Protein AF-A0A1Q6EIZ5-F1 (afdb_monomer_lite)

Structure (mmCIF, N/CA/C/O backbone):
data_AF-A0A1Q6EIZ5-F1
#
_entry.id   AF-A0A1Q6EIZ5-F1
#
loop_
_atom_site.group_PDB
_atom_site.id
_atom_site.type_symbol
_atom_site.label_atom_id
_atom_site.label_alt_id
_atom_site.label_comp_id
_atom_site.label_asym_id
_atom_site.label_entity_id
_atom_site.label_seq_id
_atom_site.pdbx_PDB_ins_code
_atom_site.Cartn_x
_atom_site.Cartn_y
_atom_site.Cartn_z
_atom_site.occupancy
_atom_site.B_iso_or_equiv
_atom_site.auth_seq_id
_atom_site.auth_comp_id
_atom_site.auth_asym_id
_atom_site.auth_atom_id
_atom_site.pdbx_PDB_model_num
ATOM 1 N N . MET A 1 1 ? 17.839 -13.274 -12.533 1.00 41.84 1 MET A N 1
ATOM 2 C CA . MET A 1 1 ? 17.632 -11.905 -12.018 1.00 41.84 1 MET A CA 1
ATOM 3 C C . MET A 1 1 ? 16.381 -11.913 -11.159 1.00 41.84 1 MET A C 1
ATOM 5 O O . MET A 1 1 ? 15.320 -12.230 -11.684 1.00 41.84 1 MET A O 1
ATOM 9 N N . LEU A 1 2 ? 16.500 -11.659 -9.851 1.00 43.22 2 LEU A N 1
ATOM 10 C CA . LEU A 1 2 ? 15.324 -11.393 -9.017 1.00 43.22 2 LEU A CA 1
ATOM 11 C C . LEU A 1 2 ? 14.643 -10.146 -9.596 1.00 43.22 2 LEU A C 1
ATOM 13 O O . LEU A 1 2 ? 15.314 -9.138 -9.806 1.00 43.22 2 LEU A O 1
ATOM 17 N N . LYS A 1 3 ? 13.340 -10.208 -9.888 1.00 55.66 3 LYS A N 1
ATOM 18 C CA . LYS A 1 3 ? 12.568 -9.002 -10.213 1.00 55.66 3 LYS A CA 1
ATOM 19 C C . LYS A 1 3 ? 12.689 -8.067 -9.010 1.00 55.66 3 LYS A C 1
ATOM 21 O O . LYS A 1 3 ? 12.131 -8.397 -7.967 1.00 55.66 3 LYS A O 1
ATOM 26 N N . CYS A 1 4 ? 13.361 -6.921 -9.151 1.00 60.84 4 CYS A N 1
ATOM 27 C CA . CYS A 1 4 ? 13.442 -5.872 -8.118 1.00 60.84 4 CYS A CA 1
ATOM 28 C C . CYS A 1 4 ? 12.063 -5.522 -7.528 1.00 60.84 4 CYS A C 1
ATOM 30 O O . CYS A 1 4 ? 11.938 -5.065 -6.399 1.00 60.84 4 CYS A O 1
ATOM 32 N N . ASN A 1 5 ? 11.004 -5.783 -8.288 1.00 80.00 5 ASN A N 1
ATOM 33 C CA . ASN A 1 5 ? 9.634 -5.511 -7.904 1.00 80.00 5 ASN A CA 1
ATOM 34 C C . ASN A 1 5 ? 9.070 -6.493 -6.877 1.00 80.00 5 ASN A C 1
ATOM 36 O O . ASN A 1 5 ? 8.107 -6.137 -6.213 1.00 80.00 5 ASN A O 1
ATOM 40 N N . ALA A 1 6 ? 9.596 -7.718 -6.758 1.00 86.81 6 ALA A N 1
ATOM 41 C CA . ALA A 1 6 ? 9.031 -8.722 -5.854 1.00 86.81 6 ALA A CA 1
ATOM 42 C C . ALA A 1 6 ? 9.096 -8.251 -4.395 1.00 86.81 6 ALA A C 1
ATOM 44 O O . ALA A 1 6 ? 8.113 -8.373 -3.672 1.00 86.81 6 ALA A O 1
ATOM 45 N N . GLU A 1 7 ? 10.203 -7.615 -4.007 1.00 90.06 7 GLU A N 1
ATOM 46 C CA . GLU A 1 7 ? 10.355 -6.986 -2.692 1.00 90.06 7 GLU A CA 1
ATOM 47 C C . GLU A 1 7 ? 9.394 -5.802 -2.507 1.00 90.06 7 GLU A C 1
ATOM 49 O O . GLU A 1 7 ? 8.842 -5.604 -1.431 1.00 90.06 7 GLU A O 1
ATOM 54 N N . LEU A 1 8 ? 9.139 -5.018 -3.560 1.00 93.00 8 LEU A N 1
ATOM 55 C CA . LEU A 1 8 ? 8.186 -3.904 -3.493 1.00 93.00 8 LEU A CA 1
ATOM 56 C C . LEU A 1 8 ? 6.739 -4.393 -3.380 1.00 93.00 8 LEU A C 1
ATOM 58 O O . LEU A 1 8 ? 5.938 -3.793 -2.668 1.00 93.00 8 LEU A O 1
ATOM 62 N N . VAL A 1 9 ? 6.406 -5.481 -4.076 1.00 94.19 9 VAL A N 1
ATOM 63 C CA . VAL A 1 9 ? 5.117 -6.161 -3.950 1.00 94.19 9 VAL A CA 1
ATOM 64 C C . VAL A 1 9 ? 4.970 -6.705 -2.532 1.00 94.19 9 VAL A C 1
ATOM 66 O O . VAL A 1 9 ? 3.948 -6.435 -1.909 1.00 94.19 9 VAL A O 1
ATOM 69 N N . ASP A 1 10 ? 5.992 -7.375 -1.994 1.00 95.19 10 ASP A N 1
ATOM 70 C CA . ASP A 1 10 ? 6.015 -7.871 -0.612 1.00 95.19 10 ASP A CA 1
ATOM 71 C C . ASP A 1 10 ? 5.731 -6.757 0.405 1.00 95.19 10 ASP A C 1
ATOM 73 O O . ASP A 1 10 ? 4.856 -6.912 1.253 1.00 95.19 10 ASP A O 1
ATOM 77 N N . ILE A 1 11 ? 6.344 -5.577 0.252 1.00 96.12 11 ILE A N 1
ATOM 78 C CA . ILE A 1 11 ? 6.036 -4.417 1.103 1.00 96.12 11 ILE A CA 1
ATOM 79 C C . ILE A 1 11 ? 4.537 -4.074 1.073 1.00 96.12 11 ILE A C 1
ATOM 81 O O . ILE A 1 11 ? 3.941 -3.830 2.123 1.00 96.12 11 ILE A O 1
ATOM 85 N N . VAL A 1 12 ? 3.904 -4.060 -0.105 1.00 97.12 12 VAL A N 1
ATOM 86 C CA . VAL A 1 12 ? 2.460 -3.788 -0.211 1.00 97.12 12 VAL A CA 1
ATOM 87 C C . VAL A 1 12 ? 1.636 -4.886 0.466 1.00 97.12 12 VAL A C 1
ATOM 89 O O . VAL A 1 12 ? 0.643 -4.577 1.125 1.00 97.12 12 VAL A O 1
ATOM 92 N N . PHE A 1 13 ? 2.048 -6.151 0.355 1.00 96.44 13 PHE A N 1
ATOM 93 C CA . PHE A 1 13 ? 1.399 -7.255 1.061 1.00 96.44 13 PHE A CA 1
ATOM 94 C C . PHE A 1 13 ? 1.509 -7.095 2.579 1.00 96.44 13 PHE A C 1
ATOM 96 O O . PHE A 1 13 ? 0.489 -7.171 3.257 1.00 96.44 13 PHE A O 1
ATOM 103 N N . ARG A 1 14 ? 2.692 -6.780 3.111 1.00 97.12 14 ARG A N 1
ATOM 104 C CA . ARG A 1 14 ? 2.884 -6.522 4.545 1.00 97.12 14 ARG A CA 1
ATOM 105 C C . ARG A 1 14 ? 1.993 -5.384 5.041 1.00 97.12 14 ARG A C 1
ATOM 107 O O . ARG A 1 14 ? 1.293 -5.536 6.037 1.00 97.12 14 ARG A O 1
ATOM 114 N N . LEU A 1 15 ? 1.903 -4.286 4.289 1.00 97.62 15 LEU A N 1
ATOM 115 C CA . LEU A 1 15 ? 0.988 -3.189 4.620 1.00 97.62 15 LEU A CA 1
ATOM 116 C C . LEU A 1 15 ? -0.478 -3.650 4.702 1.00 97.62 15 LEU A C 1
ATOM 118 O O . LEU A 1 15 ? -1.197 -3.240 5.609 1.00 97.62 15 LEU A O 1
ATOM 122 N N . MET A 1 16 ? -0.934 -4.487 3.765 1.00 97.00 16 MET A N 1
ATOM 123 C CA . MET A 1 16 ? -2.331 -4.936 3.694 1.00 97.00 16 MET A CA 1
ATOM 124 C C . MET A 1 16 ? -2.685 -6.048 4.686 1.00 97.00 16 MET A C 1
ATOM 126 O O . MET A 1 16 ? -3.817 -6.093 5.163 1.00 97.00 16 MET A O 1
ATOM 130 N N . PHE A 1 17 ? -1.757 -6.968 4.944 1.00 95.38 17 PHE A N 1
ATOM 131 C CA . PHE A 1 17 ? -2.028 -8.232 5.634 1.00 95.38 17 PHE A CA 1
ATOM 132 C C . PHE A 1 17 ? -1.336 -8.359 6.994 1.00 95.38 17 PHE A C 1
ATOM 134 O O . PHE A 1 17 ? -1.729 -9.220 7.776 1.00 95.38 17 PHE A O 1
ATOM 141 N N . GLU A 1 18 ? -0.370 -7.494 7.306 1.00 95.06 18 GLU A N 1
ATOM 142 C CA . GLU A 1 18 ? 0.295 -7.451 8.613 1.00 95.06 18 GLU A CA 1
ATOM 143 C C . GLU A 1 18 ? -0.031 -6.146 9.349 1.00 95.06 18 GLU A C 1
ATOM 145 O O . GLU A 1 18 ? -0.557 -6.192 10.455 1.00 95.06 18 GLU A O 1
ATOM 150 N N . THR A 1 19 ? 0.223 -4.983 8.736 1.00 95.88 19 THR A N 1
ATOM 151 C CA . THR A 1 19 ? 0.137 -3.684 9.431 1.00 95.88 19 THR A CA 1
ATOM 152 C C . THR A 1 19 ? -1.287 -3.139 9.532 1.00 95.88 19 THR A C 1
ATOM 154 O O . THR A 1 19 ? -1.758 -2.825 10.620 1.00 95.88 19 THR A O 1
ATOM 157 N N . PHE A 1 20 ? -1.993 -3.014 8.406 1.00 96.50 20 PHE A N 1
ATOM 158 C CA . PHE A 1 20 ? -3.364 -2.487 8.368 1.00 96.50 20 PHE A CA 1
ATOM 159 C C . PHE A 1 20 ? -4.410 -3.572 8.153 1.00 96.50 20 PHE A C 1
ATOM 161 O O . PHE A 1 20 ? -5.517 -3.303 7.682 1.00 96.50 20 PHE A O 1
ATOM 168 N N . TRP A 1 21 ? -4.069 -4.807 8.512 1.00 94.44 21 TRP A N 1
ATOM 169 C CA . TRP A 1 21 ? -5.026 -5.893 8.476 1.00 94.44 21 TRP A CA 1
ATOM 170 C C . TRP A 1 21 ? -6.113 -5.684 9.526 1.00 94.44 21 TRP A C 1
ATOM 172 O O . TRP A 1 21 ? -5.853 -5.423 10.701 1.00 94.44 21 TRP A O 1
ATOM 182 N N . VAL A 1 22 ? -7.358 -5.838 9.089 1.00 94.44 22 VAL A N 1
ATOM 183 C CA . VAL A 1 22 ? -8.540 -5.713 9.935 1.00 94.44 22 VAL A CA 1
ATOM 184 C C . VAL A 1 22 ? -9.399 -6.953 9.738 1.00 94.44 22 VAL A C 1
ATOM 186 O O . VAL A 1 22 ? -9.713 -7.341 8.607 1.00 94.44 22 VAL A O 1
ATOM 189 N N . ALA A 1 23 ? -9.781 -7.586 10.849 1.00 93.19 23 ALA A N 1
ATOM 190 C CA . ALA A 1 23 ? -10.615 -8.780 10.822 1.00 93.19 23 ALA A CA 1
ATOM 191 C C . ALA A 1 23 ? -11.953 -8.505 10.100 1.00 93.19 23 ALA A C 1
ATOM 193 O O . ALA A 1 23 ? -12.456 -7.382 10.152 1.00 93.19 23 ALA A O 1
ATOM 194 N N . PRO A 1 24 ? -12.575 -9.509 9.450 1.00 89.25 24 PRO A N 1
ATOM 195 C CA . PRO A 1 24 ? -13.791 -9.308 8.654 1.00 89.25 24 PRO A CA 1
ATOM 196 C C . PRO A 1 24 ? -14.957 -8.619 9.377 1.00 89.25 24 PRO A C 1
ATOM 198 O O . PRO A 1 24 ? -15.755 -7.959 8.722 1.00 89.25 24 PRO A O 1
ATOM 201 N N . TYR A 1 25 ? -15.044 -8.760 10.700 1.00 92.06 25 TYR A N 1
ATOM 202 C CA . TYR A 1 25 ? -16.135 -8.229 11.526 1.00 92.06 25 TYR A CA 1
ATOM 203 C C . TYR A 1 25 ? -15.726 -7.037 12.402 1.00 92.06 25 TYR A C 1
ATOM 205 O O . TYR A 1 25 ? -16.496 -6.610 13.258 1.00 92.06 25 TYR A O 1
ATOM 213 N N . ASP A 1 26 ? -14.509 -6.520 12.240 1.00 94.69 26 ASP A N 1
ATOM 214 C CA . ASP A 1 26 ? -14.047 -5.350 12.983 1.00 94.69 26 ASP A CA 1
ATOM 215 C C . ASP A 1 26 ? -14.597 -4.068 12.334 1.00 94.69 26 ASP A C 1
ATOM 217 O O . ASP A 1 26 ? -14.474 -3.860 11.126 1.00 94.69 26 ASP A O 1
ATOM 221 N N . LEU A 1 27 ? -15.202 -3.203 13.156 1.00 91.44 27 LEU A N 1
ATOM 222 C CA . LEU A 1 27 ? -15.883 -1.972 12.737 1.00 91.44 27 LEU A CA 1
ATOM 223 C C . LEU A 1 27 ? -14.972 -0.996 11.984 1.00 91.44 27 LEU A C 1
ATOM 225 O O . LEU A 1 27 ? -15.457 -0.166 11.216 1.00 91.44 27 LEU A O 1
ATOM 229 N N . ARG A 1 28 ? -13.649 -1.086 12.175 1.00 92.81 28 ARG A N 1
ATOM 230 C CA . ARG A 1 28 ? -12.677 -0.264 11.442 1.00 92.81 28 ARG A CA 1
ATOM 231 C C . ARG A 1 28 ? -12.734 -0.525 9.938 1.00 92.81 28 ARG A C 1
ATOM 233 O O . ARG A 1 28 ? -12.434 0.378 9.165 1.00 92.81 28 ARG A O 1
ATOM 240 N N . ARG A 1 29 ? -13.161 -1.715 9.507 1.00 90.12 29 ARG A N 1
ATOM 241 C CA . ARG A 1 29 ? -13.197 -2.129 8.096 1.00 90.12 29 ARG A CA 1
ATOM 242 C C . ARG A 1 29 ? -14.018 -1.191 7.205 1.00 90.12 29 ARG A C 1
ATOM 244 O O . ARG A 1 29 ? -13.653 -0.986 6.050 1.00 90.12 29 ARG A O 1
ATOM 251 N N . ASP A 1 30 ? -15.067 -0.584 7.754 1.00 90.38 30 ASP A N 1
ATOM 252 C CA . ASP A 1 30 ? -15.959 0.316 7.016 1.00 90.38 30 ASP A CA 1
ATOM 253 C C . ASP A 1 30 ? -15.489 1.781 7.027 1.00 90.38 30 ASP A C 1
ATOM 255 O O . ASP A 1 30 ? -16.111 2.645 6.403 1.00 90.38 30 ASP A O 1
ATOM 259 N N . PHE A 1 31 ? -14.374 2.094 7.702 1.00 95.56 31 PHE A N 1
ATOM 260 C CA . PHE A 1 31 ? -13.844 3.453 7.704 1.00 95.56 31 PHE A CA 1
ATOM 261 C C . PHE A 1 31 ? -13.345 3.832 6.300 1.00 95.56 31 PHE A C 1
ATOM 263 O O . PHE A 1 31 ? -12.497 3.132 5.735 1.00 95.56 31 PHE A O 1
ATOM 270 N N . PRO A 1 32 ? -13.773 4.985 5.745 1.00 95.75 32 PRO A N 1
ATOM 271 C CA . PRO A 1 32 ? -13.418 5.383 4.381 1.00 95.75 32 PRO A CA 1
ATOM 272 C C . PRO A 1 32 ? -11.911 5.419 4.107 1.00 95.75 32 PRO A C 1
ATOM 274 O O . PRO A 1 32 ? -11.473 5.111 2.999 1.00 95.75 32 PRO A O 1
ATOM 277 N N . VAL A 1 33 ? -11.104 5.767 5.115 1.00 96.19 33 VAL A N 1
ATOM 278 C CA . VAL A 1 33 ? -9.638 5.813 5.002 1.00 96.19 33 VAL A CA 1
ATOM 279 C C . VAL A 1 33 ? -9.030 4.432 4.738 1.00 96.19 33 VAL A C 1
ATOM 281 O O . VAL A 1 33 ? -8.107 4.325 3.933 1.00 96.19 33 VAL A O 1
ATOM 284 N N . LEU A 1 34 ? -9.591 3.371 5.328 1.00 96.25 34 LEU A N 1
ATOM 285 C CA . LEU A 1 34 ? -9.139 1.996 5.119 1.00 96.25 34 LEU A CA 1
ATOM 286 C C . LEU A 1 34 ? -9.582 1.459 3.759 1.00 96.25 34 LEU A C 1
ATOM 288 O O . LEU A 1 34 ? -8.770 0.892 3.031 1.00 96.25 34 LEU A O 1
ATOM 292 N N . VAL A 1 35 ? -10.820 1.740 3.347 1.00 94.62 35 VAL A N 1
ATOM 293 C CA . VAL A 1 35 ? -11.313 1.390 2.003 1.00 94.62 35 VAL A CA 1
ATOM 294 C C . VAL A 1 35 ? -10.467 2.056 0.908 1.00 94.62 35 VAL A C 1
ATOM 296 O O . VAL A 1 35 ? -10.115 1.424 -0.095 1.00 94.62 35 VAL A O 1
ATOM 299 N N . ASN A 1 36 ? -10.107 3.330 1.095 1.00 96.19 36 ASN A N 1
ATOM 300 C CA . ASN A 1 36 ? -9.244 4.063 0.168 1.00 96.19 36 ASN A CA 1
ATOM 301 C C . ASN A 1 36 ? -7.822 3.496 0.139 1.00 96.19 36 ASN A C 1
ATOM 303 O O . ASN A 1 36 ? -7.269 3.293 -0.945 1.00 96.19 36 ASN A O 1
ATOM 307 N N . PHE A 1 37 ? -7.249 3.198 1.306 1.00 97.94 37 PHE A N 1
ATOM 308 C CA . PHE A 1 37 ? -5.954 2.534 1.402 1.00 97.94 37 PHE A CA 1
ATOM 309 C C . PHE A 1 37 ? -5.949 1.197 0.660 1.00 97.94 37 PHE A C 1
ATOM 311 O O . PHE A 1 37 ? -5.110 1.005 -0.218 1.00 97.94 37 PHE A O 1
ATOM 318 N N . GLU A 1 38 ? -6.911 0.307 0.922 1.00 96.38 38 GLU A N 1
ATOM 319 C CA . GLU A 1 38 ? -6.962 -1.003 0.271 1.00 96.38 38 GLU A CA 1
ATOM 320 C C . GLU A 1 38 ? -7.074 -0.882 -1.253 1.00 96.38 38 GLU A C 1
ATOM 322 O O . GLU A 1 38 ? -6.448 -1.644 -1.993 1.00 96.38 38 GLU A O 1
ATOM 327 N N . ARG A 1 39 ? -7.862 0.083 -1.746 1.00 97.00 39 ARG A N 1
ATOM 328 C CA . ARG A 1 39 ? -7.978 0.362 -3.183 1.00 97.00 39 ARG A CA 1
ATOM 329 C C . ARG A 1 39 ? -6.621 0.728 -3.780 1.00 97.00 39 ARG A C 1
ATOM 331 O O . ARG A 1 39 ? -6.240 0.173 -4.812 1.00 97.00 39 ARG A O 1
ATOM 338 N N . HIS A 1 40 ? -5.899 1.655 -3.153 1.00 98.06 40 HIS A N 1
ATOM 339 C CA . HIS A 1 40 ? -4.595 2.101 -3.639 1.00 98.06 40 HIS A CA 1
ATOM 340 C C . HIS A 1 40 ? -3.517 1.027 -3.489 1.00 98.06 40 HIS A C 1
ATOM 342 O O . HIS A 1 40 ? -2.714 0.864 -4.403 1.00 98.06 40 HIS A O 1
ATOM 348 N N . ALA A 1 41 ? -3.542 0.247 -2.409 1.00 97.81 41 ALA A N 1
ATOM 349 C CA . ALA A 1 41 ? -2.618 -0.855 -2.180 1.00 97.81 41 ALA A CA 1
ATOM 350 C C . ALA A 1 41 ? -2.809 -1.973 -3.219 1.00 97.81 41 ALA A C 1
ATOM 352 O O . ALA A 1 41 ? -1.849 -2.377 -3.873 1.00 97.81 41 ALA A O 1
ATOM 353 N N . ARG A 1 42 ? -4.055 -2.395 -3.489 1.00 97.38 42 ARG A N 1
ATOM 354 C CA . ARG A 1 42 ? -4.354 -3.365 -4.561 1.00 97.38 42 ARG A CA 1
ATOM 355 C C . ARG A 1 42 ? -3.885 -2.857 -5.922 1.00 97.38 42 ARG A C 1
ATOM 357 O O . ARG A 1 42 ? -3.256 -3.602 -6.670 1.00 97.38 42 ARG A O 1
ATOM 364 N N . HIS A 1 43 ? -4.158 -1.591 -6.239 1.00 97.38 43 HIS A N 1
ATOM 365 C CA . HIS A 1 43 ? -3.736 -1.016 -7.514 1.00 97.38 43 HIS A CA 1
ATOM 366 C C . HIS A 1 43 ? -2.205 -0.940 -7.634 1.00 97.38 43 HIS A C 1
ATOM 368 O O . HIS A 1 43 ? -1.659 -1.342 -8.660 1.00 97.38 43 HIS A O 1
ATOM 374 N N . ALA A 1 44 ? -1.511 -0.508 -6.575 1.00 96.31 44 ALA A N 1
ATOM 375 C CA . ALA A 1 44 ? -0.052 -0.478 -6.520 1.00 96.31 44 ALA A CA 1
ATOM 376 C C . ALA A 1 44 ? 0.545 -1.878 -6.706 1.00 96.31 44 ALA A C 1
ATOM 378 O O . ALA A 1 44 ? 1.429 -2.048 -7.539 1.00 96.31 44 ALA A O 1
ATOM 379 N N . SER A 1 45 ? 0.020 -2.884 -5.999 1.00 95.75 45 SER A N 1
ATOM 380 C CA . SER A 1 45 ? 0.457 -4.282 -6.113 1.00 95.75 45 SER A CA 1
ATOM 381 C C . SER A 1 45 ? 0.326 -4.805 -7.547 1.00 95.75 45 SER A C 1
ATOM 383 O O . SER A 1 45 ? 1.274 -5.367 -8.097 1.00 95.75 45 SER A O 1
ATOM 385 N N . VAL A 1 46 ? -0.806 -4.534 -8.208 1.00 95.31 46 VAL A N 1
ATOM 386 C CA . VAL A 1 46 ? -1.020 -4.922 -9.610 1.00 95.31 46 VAL A CA 1
ATOM 387 C C . VAL A 1 46 ? -0.008 -4.256 -10.543 1.00 95.31 46 VAL A C 1
ATOM 389 O O . VAL A 1 46 ? 0.548 -4.933 -11.406 1.00 95.31 46 VAL A O 1
ATOM 392 N N . LEU A 1 47 ? 0.240 -2.952 -10.396 1.00 94.25 47 LEU A N 1
ATOM 393 C CA . LEU A 1 47 ? 1.201 -2.241 -11.245 1.00 94.25 47 LEU A CA 1
ATOM 394 C C . LEU A 1 47 ? 2.638 -2.717 -10.998 1.00 94.25 47 LEU A C 1
ATOM 396 O O . LEU A 1 47 ? 3.346 -3.009 -11.957 1.00 94.25 47 LEU A O 1
ATOM 400 N N . LEU A 1 48 ? 3.043 -2.878 -9.736 1.00 92.44 48 LEU A N 1
ATOM 401 C CA . LEU A 1 48 ? 4.365 -3.392 -9.361 1.00 92.44 48 LEU A CA 1
ATOM 402 C C . LEU A 1 48 ? 4.601 -4.815 -9.886 1.00 92.44 48 LEU A C 1
ATOM 404 O O . LEU A 1 48 ? 5.690 -5.128 -10.365 1.00 92.44 48 LEU A O 1
ATOM 408 N N . GLY A 1 49 ? 3.579 -5.673 -9.847 1.00 90.88 49 GLY A N 1
ATOM 409 C CA . GLY A 1 49 ? 3.666 -7.032 -10.382 1.00 90.88 49 GLY A CA 1
ATOM 410 C C . GLY A 1 49 ? 3.723 -7.094 -11.914 1.00 90.88 49 GLY A C 1
ATOM 411 O O . GLY A 1 49 ? 4.307 -8.031 -12.465 1.00 90.88 49 GLY A O 1
ATOM 412 N N . LYS A 1 50 ? 3.127 -6.112 -12.606 1.00 91.06 50 LYS A N 1
ATOM 413 C CA . LYS A 1 50 ? 3.014 -6.082 -14.075 1.00 91.06 50 LYS A CA 1
ATOM 414 C C . LYS A 1 50 ? 4.156 -5.362 -14.782 1.00 91.06 50 LYS A C 1
ATOM 416 O O . LYS A 1 50 ? 4.542 -5.790 -15.864 1.00 91.06 50 LYS A O 1
ATOM 421 N N . ILE A 1 51 ? 4.634 -4.248 -14.237 1.00 88.69 51 ILE A N 1
ATOM 422 C CA . ILE A 1 51 ? 5.600 -3.381 -14.919 1.00 88.69 51 ILE A CA 1
ATOM 423 C C . ILE A 1 51 ? 6.993 -3.971 -14.747 1.00 88.69 51 ILE A C 1
ATOM 425 O O . ILE A 1 51 ? 7.498 -3.990 -13.636 1.00 88.69 51 ILE A O 1
ATOM 429 N N . ASP A 1 52 ? 7.651 -4.398 -15.819 1.00 85.94 52 ASP A N 1
ATOM 430 C CA . ASP A 1 52 ? 9.081 -4.701 -15.751 1.00 85.94 52 ASP A CA 1
ATOM 431 C C . ASP A 1 52 ? 9.884 -3.397 -15.729 1.00 85.94 52 ASP A C 1
ATOM 433 O O . ASP A 1 52 ? 9.877 -2.646 -16.698 1.00 85.94 52 ASP A O 1
ATOM 437 N N . PHE A 1 53 ? 10.559 -3.113 -14.616 1.00 81.19 53 PHE A N 1
ATOM 438 C CA . PHE A 1 53 ? 11.314 -1.873 -14.436 1.00 81.19 53 PHE A CA 1
ATOM 439 C C . PHE A 1 53 ? 12.492 -1.743 -15.402 1.00 81.19 53 PHE A C 1
ATOM 441 O O . PHE A 1 53 ? 12.845 -0.620 -15.753 1.00 81.19 53 PHE A O 1
ATOM 448 N N . ALA A 1 54 ? 13.064 -2.858 -15.866 1.00 79.69 54 ALA A N 1
ATOM 449 C CA . ALA A 1 54 ? 14.169 -2.828 -16.820 1.00 79.69 54 ALA A CA 1
ATOM 450 C C . ALA A 1 54 ? 13.744 -2.282 -18.194 1.00 79.69 54 ALA A C 1
ATOM 452 O O . ALA A 1 54 ? 14.565 -1.710 -18.905 1.00 79.69 54 ALA A O 1
ATOM 453 N N . SER A 1 55 ? 12.465 -2.429 -18.552 1.00 81.12 55 SER A N 1
ATOM 454 C CA . SER A 1 55 ? 11.915 -2.039 -19.856 1.00 81.12 55 SER A CA 1
ATOM 455 C C . SER A 1 55 ? 10.702 -1.108 -19.745 1.00 81.12 55 SER A C 1
ATOM 457 O O . SER A 1 55 ? 9.927 -0.980 -20.695 1.00 81.12 55 SER A O 1
ATOM 459 N N . ALA A 1 56 ? 10.466 -0.516 -18.574 1.00 84.25 56 ALA A N 1
ATOM 460 C CA . ALA A 1 56 ? 9.275 0.283 -18.324 1.00 84.25 56 ALA A CA 1
ATOM 461 C C . ALA A 1 56 ? 9.319 1.594 -19.112 1.00 84.25 56 ALA A C 1
ATOM 463 O O . ALA A 1 56 ? 10.309 2.325 -19.084 1.00 84.25 56 ALA A O 1
ATOM 464 N N . SER A 1 57 ? 8.204 1.949 -19.747 1.00 85.00 57 SER A N 1
ATOM 465 C CA . SER A 1 57 ? 8.064 3.265 -20.363 1.00 85.00 57 SER A CA 1
ATOM 466 C C . SER A 1 57 ? 7.910 4.363 -19.307 1.00 85.00 57 SER A C 1
ATOM 468 O O . SER A 1 57 ? 7.421 4.133 -18.195 1.00 85.00 57 SER A O 1
ATOM 470 N N . GLY A 1 58 ? 8.247 5.603 -19.676 1.00 82.88 58 GLY A N 1
ATOM 471 C CA . GLY A 1 58 ? 8.050 6.762 -18.799 1.00 82.88 58 GLY A CA 1
ATOM 472 C C . GLY A 1 58 ? 6.597 6.920 -18.329 1.00 82.88 58 GLY A C 1
ATOM 473 O O . GLY A 1 58 ? 6.359 7.267 -17.175 1.00 82.88 58 GLY A O 1
ATOM 474 N N . ALA A 1 59 ? 5.620 6.579 -19.178 1.00 87.94 59 ALA A N 1
ATOM 475 C CA . ALA A 1 59 ? 4.202 6.598 -18.817 1.00 87.94 59 ALA A CA 1
ATOM 476 C C . ALA A 1 59 ? 3.852 5.533 -17.761 1.00 87.94 59 ALA A C 1
ATOM 478 O O . ALA A 1 59 ? 3.112 5.819 -16.823 1.00 87.94 59 ALA A O 1
ATOM 479 N N . GLN A 1 60 ? 4.412 4.321 -17.870 1.00 90.00 60 GLN A N 1
ATOM 480 C CA . GLN A 1 60 ? 4.199 3.261 -16.879 1.00 90.00 60 GLN A CA 1
ATOM 481 C C . GLN A 1 60 ? 4.773 3.645 -15.515 1.00 90.00 60 GLN A C 1
ATOM 483 O O . GLN A 1 60 ? 4.098 3.468 -14.499 1.00 90.00 60 GLN A O 1
ATOM 488 N N . ILE A 1 61 ? 5.984 4.212 -15.481 1.00 87.44 61 ILE A N 1
ATOM 489 C CA . ILE A 1 61 ? 6.563 4.663 -14.213 1.00 87.44 61 ILE A CA 1
ATOM 490 C C . ILE A 1 61 ? 5.806 5.867 -13.647 1.00 87.44 61 ILE A C 1
ATOM 492 O O . ILE A 1 61 ? 5.588 5.930 -12.438 1.00 87.44 61 ILE A O 1
ATOM 496 N N . TYR A 1 62 ? 5.341 6.789 -14.491 1.00 88.25 62 TYR A N 1
ATOM 497 C CA . TYR A 1 62 ? 4.517 7.911 -14.045 1.00 88.25 62 TYR A CA 1
ATOM 498 C C . TYR A 1 62 ? 3.218 7.442 -13.369 1.00 88.25 62 TYR A C 1
ATOM 500 O O . TYR A 1 62 ? 2.911 7.874 -12.255 1.00 88.25 62 TYR A O 1
ATOM 508 N N . GLU A 1 63 ? 2.483 6.512 -13.986 1.00 92.75 63 GLU A N 1
ATOM 509 C CA . GLU A 1 63 ? 1.243 5.972 -13.409 1.00 92.75 63 GLU A CA 1
ATOM 510 C C . GLU A 1 63 ? 1.490 5.180 -12.119 1.00 92.75 63 GLU A C 1
ATOM 512 O O . GLU A 1 63 ? 0.728 5.294 -11.147 1.00 92.75 63 GLU A O 1
ATOM 517 N N . LEU A 1 64 ? 2.590 4.426 -12.059 1.00 93.25 64 LEU A N 1
ATOM 518 C CA . LEU A 1 64 ? 3.007 3.761 -10.831 1.00 93.25 64 LEU A CA 1
ATOM 519 C C . LEU A 1 64 ? 3.354 4.778 -9.734 1.00 93.25 64 LEU A C 1
ATOM 521 O O . LEU A 1 64 ? 2.865 4.654 -8.612 1.00 93.25 64 LEU A O 1
ATOM 525 N N . GLY A 1 65 ? 4.118 5.823 -10.054 1.00 93.25 65 GLY A N 1
ATOM 526 C CA . GLY A 1 65 ? 4.470 6.897 -9.125 1.00 93.25 65 GLY A CA 1
ATOM 527 C C . GLY A 1 65 ? 3.246 7.630 -8.583 1.00 93.25 65 GLY A C 1
ATOM 528 O O . GLY A 1 65 ? 3.135 7.850 -7.376 1.00 93.25 65 GLY A O 1
ATOM 529 N N . LYS A 1 66 ? 2.267 7.926 -9.443 1.00 95.75 66 LYS A N 1
ATOM 530 C CA . LYS A 1 66 ? 0.978 8.505 -9.044 1.00 95.75 66 LYS A CA 1
ATOM 531 C C . LYS A 1 66 ? 0.213 7.588 -8.091 1.00 95.75 66 LYS A C 1
ATOM 533 O O . LYS A 1 66 ? -0.350 8.061 -7.100 1.00 95.75 66 LYS A O 1
ATOM 538 N N . THR A 1 67 ? 0.211 6.286 -8.365 1.00 96.62 67 THR A N 1
ATOM 539 C CA . THR A 1 67 ? -0.456 5.287 -7.521 1.00 96.62 67 THR A CA 1
ATOM 540 C C . THR A 1 67 ? 0.230 5.151 -6.160 1.00 96.62 67 THR A C 1
ATOM 542 O O . THR A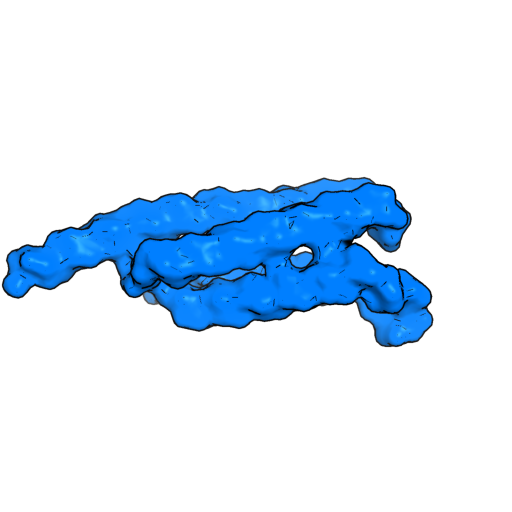 1 67 ? -0.452 5.160 -5.137 1.00 96.62 67 THR A O 1
ATOM 545 N N . VAL A 1 68 ? 1.564 5.121 -6.116 1.00 96.31 68 VAL A N 1
ATOM 546 C CA . VAL A 1 68 ? 2.343 5.079 -4.865 1.00 96.31 68 VAL A CA 1
ATOM 547 C C . VAL A 1 68 ? 2.177 6.372 -4.059 1.00 96.31 68 VAL A C 1
ATOM 549 O O . VAL A 1 68 ? 2.031 6.318 -2.842 1.00 96.31 68 VAL A O 1
ATOM 552 N N . ALA A 1 69 ? 2.098 7.535 -4.709 1.00 96.75 69 ALA A N 1
ATOM 553 C CA . ALA A 1 69 ? 1.793 8.795 -4.028 1.00 96.75 69 ALA A CA 1
ATOM 554 C C . ALA A 1 69 ? 0.370 8.817 -3.437 1.00 96.75 69 ALA A C 1
ATOM 556 O O . ALA A 1 69 ? 0.146 9.394 -2.374 1.00 96.75 69 ALA A O 1
ATOM 557 N N . ALA A 1 70 ? -0.603 8.194 -4.110 1.00 97.88 70 ALA A N 1
ATOM 558 C CA . ALA A 1 70 ? -1.945 8.026 -3.560 1.00 97.88 70 ALA A CA 1
ATOM 559 C C . ALA A 1 70 ? -1.956 7.061 -2.364 1.00 97.88 70 ALA A C 1
ATOM 561 O O . ALA A 1 70 ? -2.628 7.344 -1.375 1.00 97.88 70 ALA A O 1
ATOM 562 N N . LEU A 1 71 ? -1.167 5.983 -2.423 1.00 98.12 71 LEU A N 1
ATOM 563 C CA . LEU A 1 71 ? -0.966 5.064 -1.304 1.00 98.12 71 LEU A CA 1
ATOM 564 C C . LEU A 1 71 ? -0.346 5.773 -0.088 1.00 98.12 71 LEU A C 1
ATOM 566 O O . LEU A 1 71 ? -0.889 5.655 1.005 1.00 98.12 71 LEU A O 1
ATOM 570 N N . ASP A 1 72 ? 0.716 6.568 -0.273 1.00 97.81 72 ASP A N 1
ATOM 571 C CA . ASP A 1 72 ? 1.359 7.351 0.803 1.00 97.81 72 ASP A CA 1
ATOM 572 C C . ASP A 1 72 ? 0.361 8.285 1.495 1.00 97.81 72 ASP A C 1
ATOM 574 O O . ASP A 1 72 ? 0.283 8.329 2.723 1.00 97.81 72 ASP A O 1
ATOM 578 N N . ARG A 1 73 ? -0.470 8.985 0.711 1.00 98.12 73 ARG A N 1
ATOM 579 C CA . ARG A 1 73 ? -1.544 9.823 1.260 1.00 98.12 73 ARG A CA 1
ATOM 580 C C . ARG A 1 73 ? -2.557 9.013 2.064 1.00 98.12 73 ARG A C 1
ATOM 582 O O . ARG A 1 73 ? -2.945 9.458 3.138 1.00 98.12 73 ARG A O 1
ATOM 589 N N . ALA A 1 74 ? -2.961 7.841 1.580 1.00 97.88 74 ALA A N 1
ATOM 590 C CA . ALA A 1 74 ? -3.887 6.969 2.304 1.00 97.88 74 ALA A CA 1
ATOM 591 C C . ALA A 1 74 ? -3.300 6.512 3.652 1.00 97.88 74 ALA A C 1
ATOM 593 O O . ALA A 1 74 ? -3.986 6.561 4.669 1.00 97.88 74 ALA A O 1
ATOM 594 N N . VAL A 1 75 ? -2.015 6.143 3.688 1.00 97.81 75 VAL A N 1
ATOM 595 C CA . VAL A 1 75 ? -1.323 5.769 4.933 1.00 97.81 75 VAL A CA 1
ATOM 596 C C . VAL A 1 75 ? -1.267 6.939 5.922 1.00 97.81 75 VAL A C 1
ATOM 598 O O . VAL A 1 75 ? -1.512 6.754 7.113 1.00 97.81 75 VAL A O 1
ATOM 601 N N . ARG A 1 76 ? -1.015 8.168 5.453 1.00 97.44 76 ARG A N 1
ATOM 602 C CA . ARG A 1 76 ? -1.079 9.372 6.306 1.00 97.44 76 ARG A CA 1
ATOM 603 C C . ARG A 1 76 ? -2.481 9.608 6.869 1.00 97.44 76 ARG A C 1
ATOM 605 O O . ARG A 1 76 ? -2.612 9.872 8.058 1.00 97.44 76 ARG A O 1
ATOM 612 N N . GLN A 1 77 ? -3.519 9.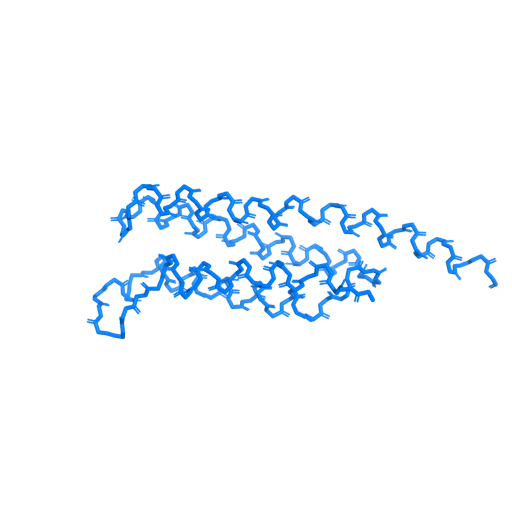440 6.052 1.00 97.75 77 GLN A N 1
ATOM 613 C CA . GLN A 1 77 ? -4.912 9.575 6.492 1.00 97.75 77 GLN A CA 1
ATOM 614 C C . GLN A 1 77 ? -5.301 8.519 7.535 1.00 97.75 77 GLN A C 1
ATOM 616 O O . GLN A 1 77 ? -6.048 8.822 8.463 1.00 97.75 77 GLN A O 1
ATOM 621 N N . ILE A 1 78 ? -4.778 7.293 7.427 1.00 97.31 78 ILE A N 1
ATOM 622 C CA . ILE A 1 78 ? -4.949 6.269 8.468 1.00 97.31 78 ILE A CA 1
ATOM 623 C C . ILE A 1 78 ? -4.310 6.724 9.787 1.00 97.31 78 ILE A C 1
ATOM 625 O O . ILE A 1 78 ? -4.939 6.605 10.841 1.00 97.31 78 ILE A O 1
ATOM 629 N N . ALA A 1 79 ? -3.096 7.282 9.729 1.00 96.38 79 ALA A N 1
ATOM 630 C CA . ALA A 1 79 ? -2.403 7.800 10.907 1.00 96.38 79 ALA A CA 1
ATOM 631 C C . ALA A 1 79 ? -3.185 8.943 11.582 1.00 96.38 79 ALA A C 1
ATOM 633 O O . ALA A 1 79 ? -3.324 8.974 12.805 1.00 96.38 79 ALA A O 1
ATOM 634 N N . GLU A 1 80 ? -3.753 9.851 10.787 1.00 97.00 80 GLU A N 1
ATOM 635 C CA . GLU A 1 80 ? -4.604 10.950 11.262 1.00 97.00 80 GLU A CA 1
ATOM 636 C C . GLU A 1 80 ? -5.913 10.453 11.887 1.00 97.00 80 GLU A C 1
ATOM 638 O O . GLU A 1 80 ? -6.362 10.997 12.897 1.00 97.00 80 GLU A O 1
ATOM 643 N N . ALA A 1 81 ? -6.501 9.389 11.331 1.00 96.06 81 ALA A N 1
ATOM 644 C CA . ALA A 1 81 ? -7.723 8.774 11.840 1.00 96.06 81 ALA A CA 1
ATOM 645 C C . ALA A 1 81 ? -7.520 7.994 13.153 1.00 96.06 81 ALA A C 1
ATOM 647 O O . ALA A 1 81 ? -8.503 7.609 13.784 1.00 96.06 81 ALA A O 1
ATOM 648 N N . ARG A 1 82 ? -6.264 7.767 13.574 1.00 94.88 82 ARG A N 1
ATOM 649 C CA . ARG A 1 82 ? -5.895 7.077 14.826 1.00 94.88 82 ARG A CA 1
ATOM 650 C C . ARG A 1 82 ? -6.551 5.697 14.985 1.00 94.88 82 ARG A C 1
ATOM 652 O O . ARG A 1 82 ? -6.895 5.289 16.090 1.00 94.88 82 ARG A O 1
ATOM 659 N N . LEU A 1 83 ? -6.720 4.979 13.871 1.00 93.56 83 LEU A N 1
ATOM 660 C CA . LEU A 1 83 ? -7.305 3.628 13.840 1.00 93.56 83 LEU A CA 1
ATOM 661 C C . LEU A 1 83 ? -6.306 2.521 14.221 1.00 93.56 83 LEU A C 1
ATOM 663 O O . LEU A 1 83 ? -6.716 1.396 14.521 1.00 93.56 83 LEU A O 1
ATOM 667 N N . PHE A 1 84 ? -5.014 2.850 14.186 1.00 95.88 84 PHE A N 1
ATOM 668 C CA . PHE A 1 84 ? -3.869 1.994 14.501 1.00 95.88 84 PHE A CA 1
ATOM 669 C C . PHE A 1 84 ? -2.910 2.752 15.417 1.00 95.88 84 PHE A C 1
ATOM 671 O O . PHE A 1 84 ? -3.033 3.970 15.596 1.00 95.88 84 PHE A O 1
ATOM 678 N N . SER A 1 85 ? -1.951 2.041 16.006 1.00 96.50 85 SER A N 1
ATOM 679 C CA . SER A 1 85 ? -0.947 2.667 16.855 1.00 96.50 85 SER A CA 1
ATOM 680 C C . SER A 1 85 ? -0.046 3.620 16.050 1.00 96.50 85 SER A C 1
ATOM 682 O O . SER A 1 85 ? 0.176 3.425 14.849 1.00 96.50 85 SER A O 1
ATOM 684 N N . PRO A 1 86 ? 0.530 4.650 16.698 1.00 96.06 86 PRO A N 1
ATOM 685 C CA . PRO A 1 86 ? 1.482 5.543 16.043 1.00 96.06 86 PRO A CA 1
ATOM 686 C C . PRO A 1 86 ? 2.713 4.818 15.487 1.00 96.06 86 PRO A C 1
ATOM 688 O O . PRO A 1 86 ? 3.255 5.249 14.474 1.00 96.06 86 PRO A O 1
ATOM 691 N N . VAL A 1 87 ? 3.137 3.725 16.133 1.00 96.50 87 VAL A N 1
ATOM 692 C CA . VAL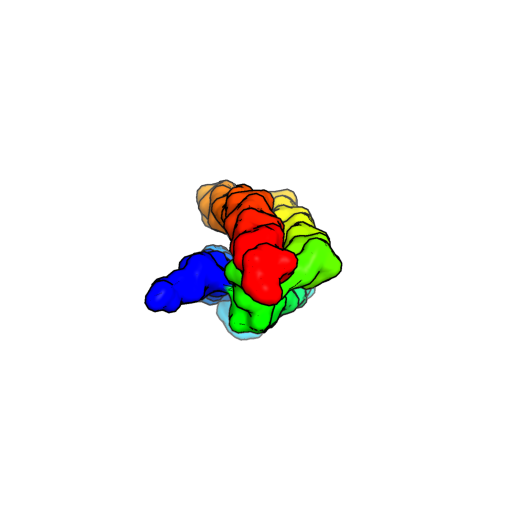 A 1 87 ? 4.293 2.919 15.710 1.00 96.50 87 VAL A CA 1
ATOM 693 C C . VAL A 1 87 ? 3.987 2.205 14.396 1.00 96.50 87 VAL A C 1
ATOM 695 O O . VAL A 1 87 ? 4.715 2.403 13.429 1.00 96.50 87 VAL A O 1
ATOM 698 N N . GLU A 1 88 ? 2.860 1.490 14.315 1.00 96.12 88 GLU A N 1
ATOM 699 C CA . GLU A 1 88 ? 2.411 0.827 13.078 1.00 96.12 88 GLU A CA 1
ATOM 700 C C . GLU A 1 88 ? 2.267 1.830 11.925 1.00 96.12 88 GLU A C 1
ATOM 702 O O . GLU A 1 88 ? 2.657 1.561 10.789 1.00 96.12 88 GLU A O 1
ATOM 707 N N . CYS A 1 89 ? 1.748 3.028 12.211 1.00 97.56 89 CYS A N 1
ATOM 708 C CA . CYS A 1 89 ? 1.611 4.078 11.205 1.00 97.56 89 CYS A CA 1
ATOM 709 C C . CYS A 1 89 ? 2.966 4.621 10.726 1.00 97.56 89 CYS A C 1
ATOM 711 O O . CYS A 1 89 ? 3.116 4.916 9.540 1.00 97.56 89 CYS A O 1
ATOM 713 N N . ALA A 1 90 ? 3.943 4.766 11.624 1.00 96.94 90 ALA A N 1
ATOM 714 C CA . ALA A 1 90 ? 5.286 5.223 11.274 1.00 96.94 90 ALA A CA 1
ATOM 715 C C . ALA A 1 90 ? 6.025 4.178 10.421 1.00 96.94 90 ALA A C 1
ATOM 717 O O . ALA A 1 90 ? 6.588 4.522 9.381 1.00 96.94 90 ALA A O 1
ATOM 718 N N . GLU A 1 91 ? 5.944 2.902 10.803 1.00 96.88 91 GLU A N 1
ATOM 719 C CA . GLU A 1 91 ? 6.488 1.783 10.027 1.00 96.88 91 GLU A CA 1
ATOM 720 C C . GLU A 1 91 ? 5.849 1.710 8.635 1.00 96.88 91 GLU A C 1
ATOM 722 O O . GLU A 1 91 ? 6.547 1.589 7.626 1.00 96.88 91 GLU A O 1
ATOM 727 N N . ALA A 1 92 ? 4.525 1.870 8.548 1.00 97.62 92 ALA A N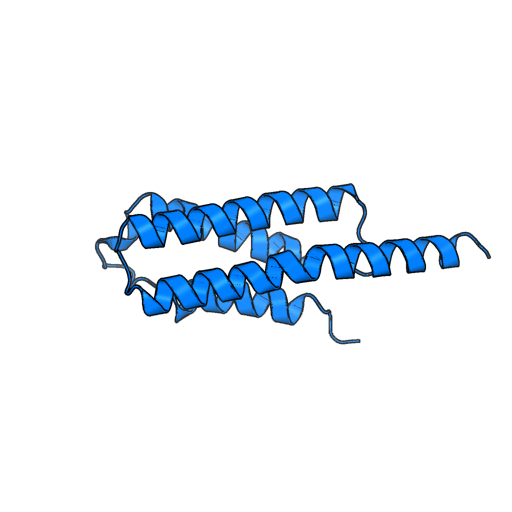 1
ATOM 728 C CA . ALA A 1 92 ? 3.827 1.898 7.269 1.00 97.62 92 ALA A CA 1
ATOM 729 C C . ALA A 1 92 ? 4.306 3.042 6.360 1.00 97.62 92 ALA A C 1
ATOM 731 O O . ALA A 1 92 ? 4.471 2.856 5.151 1.00 97.62 92 ALA A O 1
ATOM 732 N N . GLN A 1 93 ? 4.554 4.228 6.922 1.00 97.69 93 GLN A N 1
ATOM 733 C CA . GLN A 1 93 ? 5.091 5.367 6.173 1.00 97.69 93 GLN A CA 1
ATOM 734 C C . GLN A 1 93 ? 6.518 5.113 5.682 1.00 97.69 93 GLN A C 1
ATOM 736 O O . GLN A 1 93 ? 6.848 5.472 4.549 1.00 97.69 93 GLN A O 1
ATOM 741 N N . GLU A 1 94 ? 7.359 4.472 6.493 1.00 97.44 94 GLU A N 1
ATOM 742 C CA . GLU A 1 94 ? 8.708 4.078 6.084 1.00 97.44 94 GLU A CA 1
ATOM 743 C C . GLU A 1 94 ? 8.662 3.078 4.923 1.00 97.44 94 GLU A C 1
ATOM 745 O O . GLU A 1 94 ? 9.332 3.264 3.903 1.00 97.44 94 GLU A O 1
ATOM 750 N N . LEU A 1 95 ? 7.806 2.060 5.032 1.00 96.88 95 LEU A N 1
ATOM 751 C CA . LEU A 1 95 ? 7.582 1.051 4.001 1.00 96.88 95 LEU A CA 1
ATOM 752 C C . LEU A 1 95 ? 7.135 1.667 2.666 1.00 96.88 95 LEU A C 1
ATOM 754 O O . LEU A 1 95 ? 7.733 1.387 1.624 1.00 96.88 95 LEU A O 1
ATOM 758 N N . VAL A 1 96 ? 6.142 2.562 2.673 1.00 96.81 96 VAL A N 1
ATOM 759 C CA . VAL A 1 96 ? 5.733 3.277 1.449 1.00 96.81 96 VAL A CA 1
ATOM 760 C C . VAL A 1 96 ? 6.849 4.197 0.939 1.00 96.81 96 VAL A C 1
ATOM 762 O O . VAL A 1 96 ? 7.065 4.305 -0.272 1.00 96.81 96 VAL A O 1
ATOM 765 N N . GLY A 1 97 ? 7.618 4.807 1.845 1.00 95.38 97 GLY A N 1
ATOM 766 C CA . GLY A 1 97 ? 8.808 5.588 1.518 1.00 95.38 97 GLY A CA 1
ATOM 767 C C . GLY A 1 97 ? 9.856 4.781 0.748 1.00 95.38 97 GLY A C 1
ATOM 768 O O . GLY A 1 97 ? 10.405 5.283 -0.233 1.00 95.38 97 GLY A O 1
ATOM 769 N N . ARG A 1 98 ? 10.081 3.515 1.119 1.00 93.81 98 ARG A N 1
ATOM 770 C CA . ARG A 1 98 ? 10.978 2.600 0.393 1.00 93.81 98 ARG A CA 1
ATOM 771 C C . ARG A 1 98 ? 10.498 2.345 -1.033 1.00 93.81 98 ARG A C 1
ATOM 773 O O . ARG A 1 98 ? 11.307 2.437 -1.953 1.00 93.81 98 ARG A O 1
ATOM 780 N N . ILE A 1 99 ? 9.197 2.106 -1.233 1.00 92.94 99 ILE A N 1
ATOM 781 C CA . ILE A 1 99 ? 8.625 1.940 -2.581 1.00 92.94 99 ILE A CA 1
ATOM 782 C C . ILE A 1 99 ? 8.857 3.206 -3.407 1.00 92.94 99 ILE A C 1
ATOM 784 O O . ILE A 1 99 ? 9.384 3.135 -4.514 1.00 92.94 99 ILE A O 1
ATOM 788 N N . ARG A 1 100 ? 8.515 4.376 -2.857 1.00 92.06 100 ARG A N 1
ATOM 789 C CA . ARG A 1 100 ? 8.685 5.666 -3.537 1.00 92.06 100 ARG A CA 1
ATOM 790 C C . ARG A 1 100 ? 10.136 5.910 -3.949 1.00 92.06 100 ARG A C 1
ATOM 792 O O . ARG A 1 100 ? 10.375 6.355 -5.066 1.00 92.06 100 ARG A O 1
ATOM 799 N N . ASN A 1 101 ? 11.091 5.623 -3.068 1.00 89.81 101 ASN A N 1
ATOM 800 C CA . ASN A 1 101 ? 12.512 5.865 -3.318 1.00 89.81 101 ASN A CA 1
ATOM 801 C C . ASN A 1 101 ? 13.119 4.873 -4.327 1.00 89.81 101 ASN A C 1
ATOM 803 O O . ASN A 1 101 ? 14.131 5.187 -4.949 1.00 89.81 101 ASN A O 1
ATOM 807 N N . ALA A 1 102 ? 12.498 3.708 -4.529 1.00 85.88 102 ALA A N 1
ATOM 808 C CA . ALA A 1 102 ? 12.931 2.732 -5.526 1.00 85.88 102 ALA A CA 1
ATOM 809 C C . ALA A 1 102 ? 12.544 3.124 -6.966 1.00 85.88 102 ALA A C 1
ATOM 811 O O . ALA A 1 102 ? 13.238 2.744 -7.909 1.00 85.88 102 ALA A O 1
ATOM 812 N N . LEU A 1 103 ? 11.471 3.907 -7.160 1.00 80.94 103 LEU A N 1
ATOM 813 C CA . LEU A 1 103 ? 10.982 4.263 -8.501 1.00 80.94 103 LEU A CA 1
ATOM 814 C C . LEU A 1 103 ? 11.976 5.112 -9.322 1.00 80.94 103 LEU A C 1
ATOM 816 O O . LEU A 1 103 ? 12.195 4.777 -10.485 1.00 80.94 103 LEU A O 1
ATOM 820 N N . PRO A 1 104 ? 12.632 6.158 -8.774 1.00 73.62 104 PRO A N 1
ATOM 821 C CA . PRO A 1 104 ? 13.631 6.921 -9.525 1.00 73.62 104 PRO A CA 1
ATOM 822 C C . PRO A 1 104 ? 14.858 6.090 -9.921 1.00 73.62 104 PRO A C 1
ATOM 824 O O . PRO A 1 104 ? 15.388 6.262 -11.017 1.00 73.62 104 PRO A O 1
ATOM 827 N N . ALA A 1 105 ? 15.295 5.166 -9.057 1.00 69.81 105 ALA A N 1
ATOM 828 C CA . ALA A 1 105 ? 16.406 4.261 -9.354 1.00 69.81 105 ALA A CA 1
ATOM 829 C C . ALA A 1 105 ? 16.054 3.297 -10.500 1.00 69.81 105 ALA A C 1
ATOM 831 O O . ALA A 1 105 ? 16.865 3.068 -11.397 1.00 69.81 105 ALA A O 1
ATOM 832 N N . ALA A 1 106 ? 14.815 2.799 -10.513 1.00 64.50 106 ALA A N 1
ATOM 833 C CA . ALA A 1 106 ? 14.282 1.987 -11.599 1.00 64.50 106 ALA A CA 1
ATOM 834 C C . ALA A 1 106 ? 14.206 2.753 -12.932 1.00 64.50 106 ALA A C 1
ATOM 836 O O . ALA A 1 106 ? 14.594 2.212 -13.965 1.00 64.50 106 ALA A O 1
ATOM 837 N N . CYS A 1 107 ? 13.788 4.027 -12.915 1.00 62.88 107 CYS A N 1
ATOM 838 C CA . CYS A 1 107 ? 13.809 4.888 -14.104 1.00 62.88 107 CYS A CA 1
ATOM 839 C C . CYS A 1 107 ? 15.209 5.038 -14.699 1.00 62.88 107 CYS A C 1
ATOM 841 O O . CYS A 1 107 ? 15.373 4.919 -15.911 1.00 62.88 107 CYS A O 1
ATOM 843 N N . ALA A 1 108 ? 16.208 5.325 -13.860 1.00 62.69 108 ALA A N 1
ATOM 844 C CA . ALA A 1 108 ? 17.576 5.554 -14.315 1.00 62.69 108 ALA A CA 1
ATOM 845 C C . ALA A 1 108 ? 18.168 4.306 -14.992 1.00 62.69 108 ALA A C 1
ATOM 847 O O . ALA A 1 108 ? 18.831 4.419 -16.022 1.00 62.69 108 ALA A O 1
ATOM 848 N N . ALA A 1 109 ? 17.873 3.119 -14.454 1.00 60.88 109 ALA A N 1
ATOM 849 C CA . ALA A 1 109 ? 18.290 1.849 -15.041 1.00 60.88 109 ALA A CA 1
ATOM 850 C C . ALA A 1 109 ? 17.582 1.552 -16.378 1.00 60.88 109 ALA A C 1
ATOM 852 O O . ALA A 1 109 ? 18.243 1.161 -17.338 1.00 60.88 109 ALA A O 1
ATOM 853 N N . GLY A 1 110 ? 16.266 1.784 -16.466 1.00 57.28 110 GLY A N 1
ATOM 854 C CA . GLY A 1 110 ? 15.496 1.565 -17.697 1.00 57.28 110 GLY A CA 1
ATOM 855 C C . GLY A 1 110 ? 15.895 2.503 -18.844 1.00 57.28 110 GLY A C 1
ATOM 856 O O . GLY A 1 110 ? 15.995 2.071 -19.990 1.00 57.28 110 GLY A O 1
ATOM 857 N N . LEU A 1 111 ? 16.206 3.770 -18.543 1.00 56.41 111 LEU A N 1
ATOM 858 C CA . LEU A 1 111 ? 16.731 4.719 -19.535 1.00 56.41 111 LEU A CA 1
ATOM 859 C C . LEU A 1 111 ? 18.111 4.308 -20.067 1.00 56.41 111 LEU A C 1
ATOM 861 O O . LEU A 1 111 ? 18.352 4.408 -21.267 1.00 56.41 111 LEU A O 1
ATOM 865 N N . ALA A 1 112 ? 19.007 3.833 -19.198 1.00 57.59 112 ALA A N 1
ATOM 866 C CA . ALA A 1 112 ? 20.331 3.372 -19.615 1.00 57.59 112 ALA A CA 1
ATOM 867 C C . ALA A 1 112 ? 20.254 2.121 -20.511 1.00 57.59 112 ALA A C 1
ATOM 869 O O . ALA A 1 112 ? 20.955 2.049 -21.518 1.00 57.59 112 ALA A O 1
ATOM 870 N N . ALA A 1 113 ? 19.370 1.172 -20.182 1.00 54.59 113 ALA A N 1
ATOM 871 C CA . ALA A 1 113 ? 19.164 -0.046 -20.967 1.00 54.59 113 ALA A CA 1
ATOM 872 C C . ALA A 1 113 ? 18.534 0.230 -22.347 1.00 54.59 113 ALA A C 1
ATOM 874 O O . ALA A 1 113 ? 18.942 -0.369 -23.343 1.00 54.59 113 ALA A O 1
ATOM 875 N N . ALA A 1 114 ? 17.582 1.167 -22.428 1.00 53.66 114 ALA A N 1
ATOM 876 C CA . ALA A 1 114 ? 16.973 1.572 -23.696 1.00 53.66 114 ALA A CA 1
ATOM 877 C C . ALA A 1 114 ? 18.002 2.190 -24.661 1.00 53.66 114 ALA A C 1
ATOM 879 O O . AL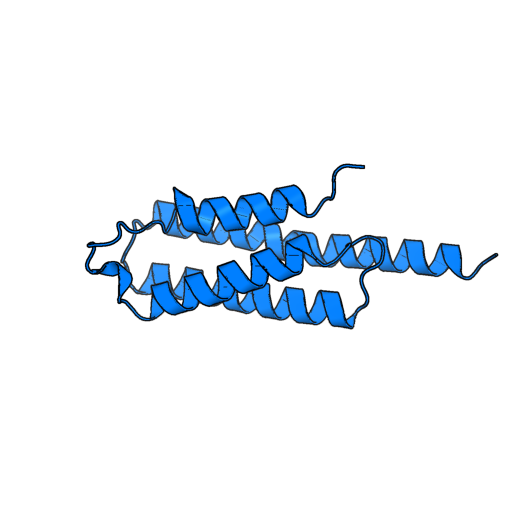A A 1 114 ? 18.041 1.829 -25.832 1.00 53.66 114 ALA A O 1
ATOM 880 N N . LEU A 1 115 ? 18.898 3.046 -24.156 1.00 56.19 115 LEU A N 1
ATOM 881 C CA . LEU A 1 115 ? 19.948 3.678 -24.967 1.00 56.19 115 LEU A CA 1
ATOM 882 C C . LEU A 1 115 ? 20.993 2.680 -25.494 1.00 56.19 115 LEU A C 1
ATOM 884 O O . LEU A 1 115 ? 21.559 2.901 -26.562 1.00 56.19 115 LEU A O 1
ATOM 888 N N . SER A 1 116 ? 21.248 1.581 -24.775 1.00 53.53 116 SER A N 1
ATOM 889 C CA . SER A 1 116 ? 22.146 0.520 -25.254 1.00 53.53 116 SER A CA 1
ATOM 890 C C . SER A 1 116 ? 21.526 -0.372 -26.331 1.00 53.53 116 SER A C 1
ATOM 892 O O . SER A 1 116 ? 22.264 -0.930 -27.133 1.00 53.53 116 SER A O 1
ATOM 894 N N . HIS A 1 117 ? 20.195 -0.494 -26.368 1.00 52.75 117 HIS A N 1
ATOM 895 C CA . HIS A 1 117 ? 19.490 -1.335 -27.340 1.00 52.75 117 HIS A CA 1
ATOM 896 C C . HIS A 1 117 ? 19.279 -0.654 -28.703 1.00 52.75 117 HIS A C 1
ATOM 898 O O . HIS A 1 117 ? 19.147 -1.353 -29.700 1.00 52.75 117 HIS A O 1
ATOM 904 N N . ASP A 1 118 ? 19.294 0.683 -28.760 1.00 51.50 118 ASP A N 1
ATOM 905 C CA . ASP A 1 118 ? 19.200 1.470 -30.005 1.00 51.50 118 ASP A CA 1
ATOM 906 C C . ASP A 1 118 ? 20.551 1.610 -30.749 1.00 51.50 118 ASP A C 1
ATOM 908 O O . ASP A 1 118 ? 20.638 2.312 -31.756 1.00 51.50 118 ASP A O 1
ATOM 912 N N . SER A 1 119 ? 21.623 0.976 -30.252 1.00 50.91 119 SER A N 1
ATOM 913 C CA . SER A 1 119 ? 22.981 1.063 -30.820 1.00 50.91 119 SER A CA 1
ATOM 914 C C . SER A 1 119 ? 23.443 -0.188 -31.593 1.00 50.91 119 SER A C 1
ATOM 916 O O . SER A 1 119 ? 24.626 -0.261 -31.927 1.00 50.91 119 SER A O 1
ATOM 918 N N . GLU A 1 120 ? 22.556 -1.148 -31.888 1.00 39.75 120 GLU A N 1
ATOM 919 C CA . GLU A 1 120 ? 22.840 -2.326 -32.741 1.00 39.75 120 GLU A CA 1
ATOM 920 C C . GLU A 1 120 ? 22.136 -2.272 -34.104 1.00 39.75 120 GLU A C 1
ATOM 922 O O . GLU A 1 120 ? 20.926 -1.952 -34.150 1.00 39.75 120 GLU A O 1
#

Radius of gyration: 16.0 Å; chains: 1; bounding box: 39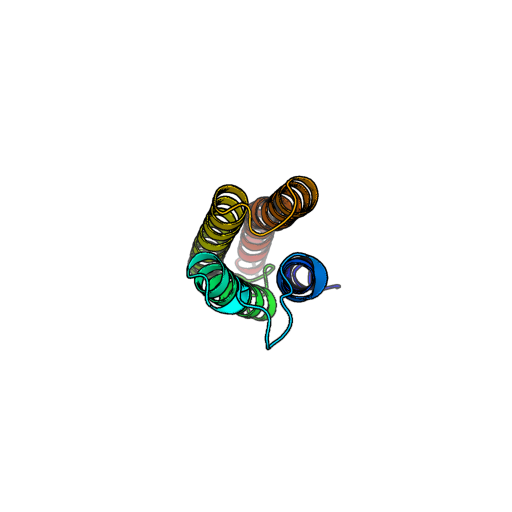×23×50 Å

Sequence (120 aa):
MLKCNAELVDIVFRLMFETFWVAPYDLRRDFPVLVNFERHARHASVLLGKIDFASASGAQIYELGKTVAALDRAVRQIAEARLFSPVECAEAQELVGRIRNALPAACAAGLAAALSHDSE

pLDDT: mean 87.11, std 15.24, range [39.75, 98.12]

Secondary structure (DSSP, 8-state):
---THHHHHHHHHHIIIIIS---TT-GGGG-HHHHHHHHHHHHHHHHHHH--GGG--HHHHHHHHHHHHHHHHHHHHHHHHT-S-HHHHHHHHHHHHHHHHHHHHHHHHHHHHHHHHTT-

Foldseek 3Di:
DPQPLVVLLVLLCCVDPPLLDDPPPDPCCPPVLNVQLVVLSVVLNVLSVPARLLAHDPVSLVVSLVSLVSNLVSLVVCCVVVPGDVVSSVVNNVSSVVSNVVSVVSNVNNVVNVVVVVPD